Protein AF-A0A661V440-F1 (afdb_monomer_lite)

Foldseek 3Di:
DDPAWDWDWDDDPDADFTWTWIDHQAKIKIKTKHFAAPPDDADDADWDAQVNFTKHKDWQDWDKDWDPFDQPPPPDPPPDDPDDDDDDDPPSPGDIDIHTDRIKMWMWTDDHRMIMIMIINDDPVVVSVVSNPDD

Structure (mmCIF, N/CA/C/O backbone):
data_AF-A0A661V440-F1
#
_entry.id   AF-A0A661V440-F1
#
loop_
_atom_site.group_PDB
_atom_site.id
_atom_site.type_symbol
_atom_site.label_atom_id
_atom_site.label_alt_id
_atom_site.label_comp_id
_atom_site.label_asym_id
_atom_site.label_entity_id
_atom_site.label_seq_id
_atom_site.pdbx_PDB_ins_code
_atom_site.Cartn_x
_atom_site.Cartn_y
_atom_site.Cartn_z
_atom_site.occupancy
_atom_site.B_iso_or_equiv
_atom_site.auth_seq_id
_atom_site.auth_comp_id
_atom_site.auth_asym_id
_atom_site.auth_atom_id
_atom_site.pdbx_PDB_model_num
ATOM 1 N N . MET A 1 1 ? 13.895 -7.078 2.787 1.00 46.44 1 MET A N 1
ATOM 2 C CA . MET A 1 1 ? 13.751 -6.507 1.429 1.00 46.44 1 MET A CA 1
ATOM 3 C C . MET A 1 1 ? 14.206 -7.552 0.419 1.00 46.44 1 MET A C 1
ATOM 5 O O . MET A 1 1 ? 15.294 -8.085 0.623 1.00 46.44 1 MET A O 1
ATOM 9 N N . PRO A 1 2 ? 13.406 -7.885 -0.610 1.00 40.88 2 PRO A N 1
ATOM 10 C CA . PRO A 1 2 ? 13.814 -8.815 -1.665 1.00 40.88 2 PRO A CA 1
ATOM 11 C C . PRO A 1 2 ? 14.962 -8.241 -2.508 1.00 40.88 2 PRO A C 1
ATOM 13 O O . PRO A 1 2 ? 15.092 -7.022 -2.654 1.00 40.88 2 PRO A O 1
ATOM 16 N N . ALA A 1 3 ? 15.792 -9.112 -3.082 1.00 37.41 3 ALA A N 1
ATOM 17 C CA . ALA A 1 3 ? 16.858 -8.706 -3.994 1.00 37.41 3 ALA A CA 1
ATOM 18 C C . ALA A 1 3 ? 16.271 -8.036 -5.254 1.00 37.41 3 ALA A C 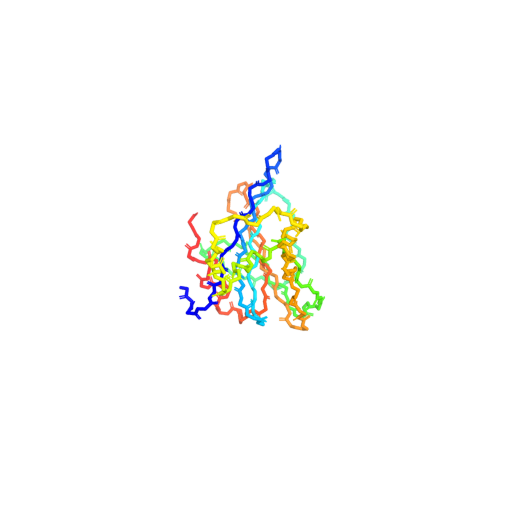1
ATOM 20 O O . ALA A 1 3 ? 15.358 -8.578 -5.868 1.00 37.41 3 ALA A O 1
ATOM 21 N N . GLY A 1 4 ? 16.793 -6.865 -5.641 1.00 51.03 4 GLY A N 1
ATOM 22 C CA . GLY A 1 4 ? 16.379 -6.147 -6.859 1.00 51.03 4 GLY A CA 1
ATOM 23 C C . GLY A 1 4 ? 15.430 -4.957 -6.655 1.00 51.03 4 GLY A C 1
ATOM 24 O O . GLY A 1 4 ? 15.098 -4.279 -7.629 1.00 51.03 4 GLY A O 1
ATOM 25 N N . PHE A 1 5 ? 15.022 -4.652 -5.422 1.00 49.34 5 PHE A N 1
ATOM 26 C CA . PHE A 1 5 ? 14.253 -3.438 -5.128 1.00 49.34 5 PHE A CA 1
ATOM 27 C C . PHE A 1 5 ? 15.148 -2.195 -5.116 1.00 49.34 5 PHE A C 1
ATOM 29 O O . PHE A 1 5 ? 16.170 -2.144 -4.429 1.00 49.34 5 PHE A O 1
ATOM 36 N N . ARG A 1 6 ? 14.748 -1.174 -5.876 1.00 61.34 6 ARG A N 1
ATOM 37 C CA . ARG A 1 6 ? 15.326 0.172 -5.847 1.00 61.34 6 ARG A CA 1
ATOM 38 C C . ARG A 1 6 ? 14.544 1.037 -4.866 1.00 61.34 6 ARG A C 1
ATOM 40 O O . ARG A 1 6 ? 13.329 0.906 -4.739 1.00 61.34 6 ARG A O 1
ATOM 47 N N . TYR A 1 7 ? 15.265 1.915 -4.178 1.00 58.78 7 TYR A N 1
ATOM 48 C CA . TYR A 1 7 ? 14.736 2.827 -3.169 1.00 58.78 7 TYR A CA 1
ATOM 49 C C . TYR A 1 7 ? 14.728 4.257 -3.708 1.00 58.78 7 TYR A C 1
ATOM 51 O O . TYR A 1 7 ? 15.694 4.709 -4.328 1.00 58.78 7 TYR A O 1
ATOM 59 N N . SER A 1 8 ? 13.646 4.984 -3.459 1.00 57.78 8 SER A N 1
ATOM 60 C CA . SER A 1 8 ? 13.582 6.432 -3.635 1.00 57.78 8 SER A CA 1
ATOM 61 C C . SER A 1 8 ? 12.761 7.019 -2.487 1.00 57.78 8 SER A C 1
ATOM 63 O O . SER A 1 8 ? 11.613 6.632 -2.270 1.00 57.78 8 SER A O 1
ATOM 65 N N . ALA A 1 9 ? 13.359 7.932 -1.722 1.00 55.00 9 ALA A N 1
ATOM 66 C CA . ALA A 1 9 ? 12.639 8.744 -0.747 1.00 55.00 9 ALA A CA 1
ATOM 67 C C . ALA A 1 9 ? 12.538 10.168 -1.278 1.00 55.00 9 ALA A C 1
ATOM 69 O O . ALA A 1 9 ? 13.555 10.802 -1.564 1.00 55.00 9 ALA A O 1
ATOM 70 N N . MET A 1 10 ? 11.311 10.672 -1.393 1.00 54.38 10 MET A N 1
ATOM 71 C CA . MET A 1 10 ? 11.073 12.095 -1.594 1.00 54.38 10 MET A CA 1
ATOM 72 C C . MET A 1 10 ? 10.633 12.699 -0.270 1.00 54.38 10 MET A C 1
ATOM 74 O O . MET A 1 10 ? 9.568 12.380 0.257 1.00 54.38 10 MET A O 1
ATOM 78 N N . VAL A 1 11 ? 11.453 13.613 0.237 1.00 48.56 11 VAL A N 1
ATOM 79 C CA . VAL A 1 11 ? 11.055 14.545 1.288 1.00 48.56 11 VAL A CA 1
ATOM 80 C C . VAL A 1 11 ? 10.644 15.827 0.574 1.00 48.56 11 VAL A C 1
ATOM 82 O O . VAL A 1 11 ? 11.491 16.546 0.049 1.00 48.56 11 VAL A O 1
ATOM 85 N N . SER A 1 12 ? 9.338 16.080 0.482 1.00 46.50 12 SER A N 1
ATOM 86 C CA . SER A 1 12 ? 8.836 17.349 -0.044 1.00 46.50 12 SER A CA 1
ATOM 87 C C . SER A 1 12 ? 9.093 18.429 1.004 1.00 46.50 12 SER A C 1
ATOM 89 O O . SER A 1 12 ? 8.504 18.419 2.085 1.00 46.50 12 SER A O 1
ATOM 91 N N . SER A 1 13 ? 10.020 19.337 0.717 1.00 45.62 13 SER A N 1
ATOM 92 C CA . SER A 1 13 ? 10.346 20.471 1.576 1.00 45.62 13 SER A CA 1
ATOM 93 C C . SER A 1 13 ? 9.188 21.474 1.576 1.00 45.62 13 SER A C 1
ATOM 95 O O . SER A 1 13 ? 9.143 22.362 0.728 1.00 45.62 13 SER A O 1
ATOM 97 N N . GLY A 1 14 ? 8.235 21.334 2.501 1.00 44.00 14 GLY A N 1
ATOM 98 C CA . GLY A 1 14 ? 7.274 22.408 2.786 1.00 44.00 14 GLY A CA 1
ATOM 99 C C . GLY A 1 14 ? 5.978 21.993 3.476 1.00 44.00 14 GLY A C 1
ATOM 100 O O . GLY A 1 14 ? 5.487 22.736 4.318 1.00 44.00 14 GLY A O 1
ATOM 101 N N . GLN A 1 15 ? 5.440 20.810 3.181 1.00 48.09 15 GLN A N 1
ATOM 102 C CA . GLN A 1 15 ? 4.281 20.239 3.876 1.00 48.09 15 GLN A CA 1
ATOM 103 C C . GLN A 1 15 ? 4.437 18.717 3.879 1.00 48.09 15 GLN A C 1
ATOM 105 O O . GLN A 1 15 ? 4.477 18.110 2.813 1.00 48.09 15 GLN A O 1
ATOM 110 N N . GLU A 1 16 ? 4.567 18.112 5.063 1.00 57.00 16 GLU A N 1
ATOM 111 C CA . GLU A 1 16 ? 4.671 16.658 5.232 1.00 57.00 16 GLU A CA 1
ATOM 112 C C . GLU A 1 16 ? 3.379 15.991 4.730 1.00 57.00 16 GLU A C 1
ATOM 114 O O . GLU A 1 16 ? 2.334 16.038 5.386 1.00 57.00 16 GLU A O 1
ATOM 119 N N . PRO A 1 17 ? 3.457 15.330 3.570 1.00 61.69 17 PRO A N 1
ATOM 120 C CA . PRO A 1 17 ? 3.558 13.886 3.676 1.00 61.69 17 PRO A CA 1
ATOM 121 C C . PRO A 1 17 ? 4.948 13.357 3.326 1.00 61.69 17 PRO A C 1
ATOM 123 O O . PRO A 1 17 ? 5.544 13.708 2.309 1.00 61.69 17 PRO A O 1
ATOM 126 N N . PHE A 1 18 ? 5.441 12.457 4.172 1.00 72.94 18 PHE A N 1
ATOM 127 C CA . PHE A 1 18 ? 6.631 11.662 3.904 1.00 72.94 18 PHE A CA 1
ATOM 128 C C . PHE A 1 18 ? 6.254 10.510 2.967 1.00 72.94 18 PHE A C 1
ATOM 130 O O . PHE A 1 18 ? 5.383 9.703 3.301 1.00 72.94 18 PHE A O 1
ATOM 137 N N . LYS A 1 19 ? 6.889 10.431 1.789 1.00 78.38 19 LYS A N 1
ATOM 138 C CA . LYS A 1 19 ? 6.647 9.367 0.804 1.00 78.38 19 LYS A CA 1
ATOM 139 C C . LYS A 1 19 ? 7.890 8.496 0.643 1.00 78.38 19 LYS A C 1
ATOM 141 O O . LYS A 1 19 ? 8.953 8.964 0.232 1.00 78.38 19 LYS A O 1
ATOM 146 N N . LEU A 1 20 ? 7.719 7.210 0.915 1.00 80.38 20 LEU A 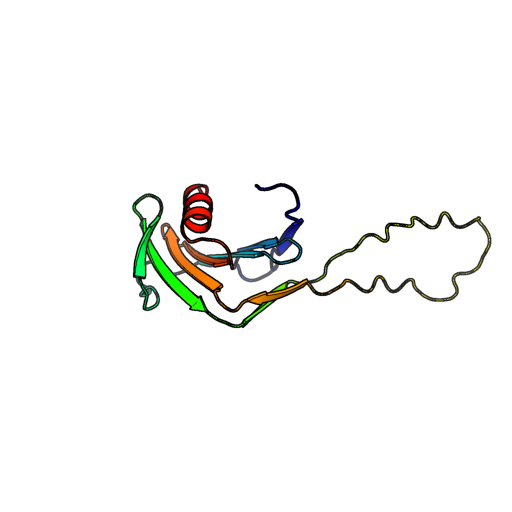N 1
ATOM 147 C CA . LEU A 1 20 ? 8.718 6.168 0.753 1.00 80.38 20 LEU A CA 1
ATOM 148 C C . LEU A 1 20 ? 8.295 5.260 -0.398 1.00 80.38 20 LEU A C 1
ATOM 150 O O . LEU A 1 20 ? 7.200 4.698 -0.368 1.00 80.38 20 LEU A O 1
ATOM 154 N N . VAL A 1 21 ? 9.141 5.117 -1.414 1.00 80.19 21 VAL A N 1
ATOM 155 C CA . VAL A 1 21 ? 8.837 4.273 -2.569 1.00 80.19 21 VAL A CA 1
ATOM 156 C C . VAL A 1 21 ? 9.918 3.219 -2.753 1.00 80.19 21 VAL A C 1
ATOM 158 O O . VAL A 1 21 ? 11.110 3.519 -2.846 1.00 80.19 21 VAL A O 1
ATOM 161 N N . PHE A 1 22 ? 9.468 1.975 -2.853 1.00 81.12 22 PHE A N 1
ATOM 162 C CA . PHE A 1 22 ? 10.261 0.831 -3.267 1.00 81.12 22 PHE A CA 1
ATOM 163 C C . PHE A 1 22 ? 9.682 0.284 -4.562 1.00 81.12 22 PHE A C 1
ATOM 165 O O . PHE A 1 22 ? 8.477 0.067 -4.654 1.00 81.12 22 PHE A O 1
ATOM 172 N N . TYR A 1 23 ? 10.516 0.049 -5.566 1.00 80.94 23 TYR A N 1
ATOM 173 C CA . TYR A 1 23 ? 10.055 -0.547 -6.818 1.00 80.94 23 TYR A CA 1
ATOM 174 C C . TYR A 1 23 ? 11.133 -1.406 -7.477 1.00 80.94 23 TYR A C 1
ATOM 176 O O . TYR A 1 23 ? 12.331 -1.189 -7.294 1.00 80.94 23 TYR A O 1
ATOM 184 N N . SER A 1 24 ? 10.686 -2.362 -8.279 1.00 75.12 24 SER A N 1
ATOM 185 C CA . SER A 1 24 ? 11.488 -3.172 -9.198 1.00 75.12 24 SER A CA 1
ATOM 186 C C . SER A 1 24 ? 10.979 -2.945 -10.627 1.00 75.12 24 SER A C 1
ATOM 188 O O . SER A 1 24 ? 10.431 -1.878 -10.915 1.00 75.12 24 SER A O 1
ATOM 190 N N . ASP A 1 25 ? 11.211 -3.879 -11.549 1.00 75.38 25 ASP A N 1
ATOM 191 C CA . ASP A 1 25 ? 10.740 -3.741 -12.931 1.00 75.38 25 ASP A CA 1
ATOM 192 C C . ASP A 1 25 ? 9.202 -3.751 -13.014 1.00 75.38 25 ASP A C 1
ATOM 194 O O . ASP A 1 25 ? 8.636 -2.824 -13.591 1.00 75.38 25 ASP A O 1
ATOM 198 N N . ASP A 1 26 ? 8.541 -4.697 -12.332 1.00 81.44 26 ASP A N 1
ATOM 199 C CA . ASP A 1 26 ? 7.078 -4.878 -12.390 1.00 81.44 26 ASP A CA 1
ATOM 200 C C . ASP A 1 26 ? 6.365 -4.718 -11.041 1.00 81.44 26 ASP A C 1
ATOM 202 O O . ASP A 1 26 ? 5.141 -4.759 -10.975 1.00 81.44 26 ASP A O 1
ATOM 206 N N . GLN A 1 27 ? 7.103 -4.566 -9.940 1.00 85.44 27 GLN A N 1
ATOM 207 C CA . GLN A 1 27 ? 6.536 -4.481 -8.590 1.00 85.44 27 GLN A CA 1
ATOM 208 C C . GLN A 1 27 ? 6.816 -3.133 -7.949 1.00 85.44 27 GLN A C 1
ATOM 210 O O . GLN A 1 27 ? 7.888 -2.560 -8.136 1.00 85.44 27 GLN A O 1
ATOM 215 N N . PHE A 1 28 ? 5.873 -2.646 -7.149 1.00 87.81 28 PHE A N 1
ATOM 216 C CA . PHE A 1 28 ? 6.052 -1.421 -6.385 1.00 87.81 28 PHE A CA 1
ATOM 217 C C . PHE A 1 28 ? 5.346 -1.470 -5.032 1.00 87.81 28 PHE A C 1
ATOM 219 O O . PHE A 1 28 ? 4.338 -2.152 -4.840 1.00 87.81 28 PHE A O 1
ATOM 226 N N . VAL A 1 29 ? 5.885 -0.683 -4.109 1.00 88.62 29 VAL A N 1
ATOM 227 C CA . VAL A 1 29 ? 5.321 -0.354 -2.806 1.00 88.62 29 VAL A CA 1
ATOM 228 C C . VAL A 1 29 ? 5.546 1.132 -2.585 1.00 88.62 29 VAL A C 1
ATOM 230 O O . VAL A 1 29 ? 6.682 1.595 -2.494 1.00 88.62 29 VAL A O 1
ATOM 233 N N . ALA A 1 30 ? 4.464 1.887 -2.490 1.00 86.75 30 ALA A N 1
ATOM 234 C CA . ALA A 1 30 ? 4.484 3.301 -2.167 1.00 86.75 30 ALA A CA 1
ATOM 235 C C . ALA A 1 30 ? 3.800 3.513 -0.823 1.00 86.75 30 ALA A C 1
ATOM 237 O O . ALA A 1 30 ? 2.605 3.265 -0.684 1.00 86.75 30 ALA A O 1
ATOM 238 N N . ILE A 1 31 ? 4.560 3.978 0.160 1.00 87.19 31 ILE A N 1
ATOM 239 C CA . ILE A 1 31 ? 4.097 4.260 1.513 1.00 87.19 31 ILE A CA 1
ATOM 240 C C . ILE A 1 31 ? 4.087 5.771 1.687 1.00 87.19 31 ILE A C 1
ATOM 242 O O . ILE A 1 31 ? 5.108 6.432 1.529 1.00 87.19 31 ILE A O 1
ATOM 246 N N . THR A 1 32 ? 2.929 6.319 2.012 1.00 84.88 32 THR A N 1
ATOM 247 C CA . THR A 1 32 ? 2.727 7.742 2.262 1.00 84.88 32 THR A CA 1
ATOM 248 C C . THR A 1 32 ? 2.292 7.912 3.706 1.00 84.88 32 THR A C 1
ATOM 250 O O . THR A 1 32 ? 1.299 7.325 4.124 1.00 84.88 32 THR A O 1
ATOM 253 N N . GLN A 1 33 ? 3.028 8.705 4.472 1.00 83.56 33 GLN A N 1
ATOM 254 C CA . GLN A 1 33 ? 2.682 9.067 5.840 1.00 83.56 33 GLN A CA 1
ATOM 255 C C . GLN A 1 33 ? 2.283 10.534 5.865 1.00 83.56 33 GLN A C 1
ATOM 257 O O . GLN A 1 33 ? 2.992 11.380 5.327 1.00 83.56 33 GLN A O 1
ATOM 262 N N . SER A 1 34 ? 1.148 10.840 6.475 1.00 80.31 34 SER A N 1
ATOM 263 C CA . SER A 1 34 ? 0.623 12.202 6.581 1.00 80.31 34 SER A CA 1
ATOM 264 C C . SER A 1 34 ? 0.054 12.425 7.973 1.00 80.31 34 SER A C 1
ATOM 266 O O . SER A 1 34 ? -0.521 11.500 8.551 1.00 80.31 34 SER A O 1
ATOM 268 N N . LYS A 1 35 ? 0.166 13.648 8.500 1.00 79.19 35 LYS A N 1
ATOM 269 C CA . LYS A 1 35 ? -0.587 14.018 9.703 1.00 79.19 35 LYS A CA 1
ATOM 270 C C . LYS A 1 35 ? -2.076 13.967 9.383 1.00 79.19 35 LYS A C 1
ATOM 272 O O . LYS A 1 35 ? -2.532 14.594 8.425 1.00 79.19 35 LYS A O 1
ATOM 277 N N . ALA A 1 36 ? -2.829 13.224 10.176 1.00 67.81 36 ALA A N 1
ATOM 278 C CA . ALA A 1 36 ? -4.273 13.158 10.076 1.00 67.81 36 ALA A CA 1
ATOM 279 C C . ALA A 1 36 ? -4.870 13.162 11.487 1.00 67.81 36 ALA A C 1
ATOM 281 O O . ALA A 1 36 ? -4.382 12.426 12.341 1.00 67.81 36 ALA A O 1
ATOM 282 N N . PRO A 1 37 ? -5.928 13.949 11.739 1.00 61.72 37 PRO A N 1
ATOM 283 C CA . PRO A 1 37 ? -6.645 13.857 13.002 1.00 61.72 37 PRO A CA 1
ATOM 284 C C . PRO A 1 37 ? -7.196 12.434 13.164 1.00 61.72 37 PRO A C 1
ATOM 286 O O . PRO A 1 37 ? -7.761 11.883 12.212 1.00 61.72 37 PRO A O 1
ATOM 289 N N . ALA A 1 38 ? -7.040 11.861 14.361 1.00 56.53 38 ALA A N 1
ATOM 290 C CA . ALA A 1 38 ? -7.407 10.477 14.688 1.00 56.53 38 ALA A CA 1
ATOM 291 C C . ALA A 1 38 ? -8.875 10.110 14.365 1.00 56.53 38 ALA A C 1
ATOM 293 O O . ALA A 1 38 ? -9.197 8.936 14.211 1.00 56.53 38 ALA A O 1
ATOM 294 N N . ASP A 1 39 ? -9.747 11.111 14.211 1.00 57.47 39 ASP A N 1
ATOM 295 C CA . ASP A 1 39 ? -11.190 10.963 13.989 1.00 57.47 39 ASP A CA 1
ATOM 296 C C . ASP A 1 39 ? -11.601 10.858 12.505 1.00 57.47 39 ASP A C 1
ATOM 298 O O . ASP A 1 39 ? -12.783 10.772 12.176 1.00 57.47 39 ASP A O 1
ATOM 302 N N . ARG A 1 40 ? -10.652 10.886 11.554 1.00 61.47 40 ARG A N 1
ATOM 303 C CA . ARG A 1 40 ? -11.021 10.774 10.135 1.00 61.47 40 ARG A CA 1
ATOM 304 C C . ARG A 1 40 ? -11.424 9.327 9.810 1.00 61.47 40 ARG A C 1
ATOM 306 O O . ARG A 1 40 ? -10.602 8.428 9.993 1.00 61.47 40 ARG A O 1
ATOM 313 N N . PRO A 1 41 ? -12.626 9.086 9.252 1.00 63.75 41 PRO A N 1
ATOM 314 C CA . PRO A 1 41 ? -13.048 7.739 8.900 1.00 63.75 41 PRO A CA 1
ATOM 315 C C . PRO A 1 41 ? -12.093 7.141 7.864 1.00 63.75 41 PRO A C 1
ATOM 317 O O . PRO A 1 41 ? -11.752 7.782 6.861 1.00 63.75 41 PRO A O 1
ATOM 320 N N . LEU A 1 42 ? -11.660 5.906 8.122 1.00 68.56 42 LEU A N 1
ATOM 321 C CA . LEU A 1 42 ? -10.920 5.111 7.151 1.00 68.56 42 LEU A CA 1
ATOM 322 C C . LEU A 1 42 ? -11.799 4.906 5.902 1.00 68.56 42 LEU A C 1
ATOM 324 O O . LEU A 1 42 ? -13.029 4.875 6.011 1.00 68.56 42 LEU A O 1
ATOM 328 N N . PRO A 1 43 ? -11.201 4.807 4.701 1.00 71.62 43 PRO A N 1
ATOM 329 C CA . PRO A 1 43 ? -11.966 4.555 3.483 1.00 71.62 43 PRO A CA 1
ATOM 330 C C . PRO A 1 43 ? -12.797 3.271 3.615 1.00 71.62 43 PRO A C 1
ATOM 332 O O . PRO A 1 43 ? -12.464 2.395 4.404 1.00 71.62 43 PRO A O 1
ATOM 335 N N . ALA A 1 44 ? -13.858 3.123 2.822 1.00 74.12 44 ALA A N 1
ATOM 336 C CA . ALA A 1 44 ? -14.588 1.859 2.765 1.00 74.12 44 ALA A CA 1
ATOM 337 C C . ALA A 1 44 ? -13.688 0.749 2.187 1.00 74.12 44 ALA A C 1
ATOM 339 O O . ALA A 1 44 ? -13.037 0.942 1.157 1.00 74.12 44 ALA A O 1
ATOM 340 N N . GLY A 1 45 ? -13.652 -0.410 2.842 1.00 82.19 45 GLY A N 1
ATOM 341 C CA . GLY A 1 45 ? -12.859 -1.564 2.424 1.00 82.19 45 GLY A CA 1
ATOM 342 C C . GLY A 1 45 ? -12.893 -2.684 3.461 1.00 82.19 45 GLY A C 1
ATOM 343 O O . GLY A 1 45 ? -13.691 -2.655 4.394 1.00 82.19 45 GLY A O 1
ATOM 344 N N . LYS A 1 46 ? -12.029 -3.685 3.291 1.00 87.62 46 LYS A N 1
ATOM 345 C CA . LYS A 1 46 ? -11.917 -4.808 4.223 1.00 87.62 46 LYS A CA 1
ATOM 346 C C . LYS A 1 46 ? -11.132 -4.377 5.458 1.00 87.62 46 LYS A C 1
ATOM 348 O O . LYS A 1 46 ? -9.976 -3.982 5.332 1.00 87.62 46 LYS A O 1
ATOM 353 N N . GLU A 1 47 ? -11.725 -4.490 6.640 1.00 88.12 47 GLU A N 1
ATOM 354 C CA . GLU A 1 47 ? -11.011 -4.244 7.895 1.00 88.12 47 GLU A CA 1
ATOM 355 C C . GLU A 1 47 ? -9.910 -5.292 8.105 1.00 88.12 47 GLU A C 1
ATOM 357 O O . GLU A 1 47 ? -10.120 -6.496 7.930 1.00 88.12 47 GLU A O 1
ATOM 362 N N . VAL A 1 48 ? -8.720 -4.821 8.467 1.00 88.38 48 VAL A N 1
ATOM 363 C CA . VAL A 1 48 ? -7.552 -5.643 8.793 1.00 88.38 48 VAL A CA 1
ATOM 364 C C . VAL A 1 48 ? -6.864 -5.090 10.036 1.00 88.38 48 VAL A C 1
ATOM 366 O O . VAL A 1 48 ? -6.974 -3.906 10.349 1.00 88.38 48 VAL A O 1
ATOM 369 N N . LEU A 1 49 ? -6.150 -5.948 10.756 1.00 87.62 49 LEU A N 1
ATOM 370 C CA . LEU A 1 49 ? -5.349 -5.549 11.909 1.00 87.62 49 LEU A CA 1
ATOM 371 C C . LEU A 1 49 ? -3.889 -5.420 11.479 1.00 87.62 49 LEU A C 1
ATOM 373 O O . LEU A 1 49 ? -3.328 -6.359 10.924 1.00 87.62 49 LEU A O 1
ATOM 377 N N . VAL A 1 50 ? -3.281 -4.270 11.757 1.00 86.00 50 VAL A N 1
ATOM 378 C CA . VAL A 1 50 ? -1.848 -4.014 11.562 1.00 86.00 50 VAL A CA 1
ATOM 379 C C . VAL A 1 50 ? -1.259 -3.741 12.937 1.00 86.00 50 VAL A C 1
ATOM 381 O O . VAL A 1 50 ? -1.547 -2.699 13.519 1.00 86.00 50 VAL A O 1
ATOM 384 N N . LYS A 1 51 ? -0.492 -4.676 13.513 1.00 82.88 51 LYS A N 1
ATOM 385 C CA . LYS A 1 51 ? 0.030 -4.544 14.896 1.00 82.88 51 LYS A CA 1
ATOM 386 C C . LYS A 1 51 ? -1.042 -4.173 15.943 1.00 82.88 51 LYS A C 1
ATOM 388 O O . LYS A 1 51 ? -0.794 -3.401 16.864 1.00 82.88 51 LYS A O 1
ATOM 393 N N . GLY A 1 52 ? -2.263 -4.683 15.788 1.00 80.38 52 GLY A N 1
ATOM 394 C CA . GLY A 1 52 ? -3.386 -4.354 16.677 1.00 80.38 52 GLY A CA 1
ATOM 395 C C . GLY A 1 52 ? -4.068 -3.005 16.399 1.00 80.38 52 GLY A C 1
ATOM 396 O O . GLY A 1 52 ? -5.090 -2.717 17.015 1.00 80.38 52 GLY A O 1
ATOM 397 N N . GLN A 1 53 ? -3.567 -2.205 15.453 1.00 84.31 53 GLN A N 1
ATOM 398 C CA . GLN A 1 53 ? -4.259 -1.026 14.934 1.00 84.31 53 GLN A CA 1
ATOM 399 C C . GLN A 1 53 ? -5.264 -1.436 13.861 1.00 84.31 53 GLN A C 1
ATOM 401 O O . GLN A 1 53 ? -4.991 -2.310 13.033 1.00 84.31 53 GLN A O 1
ATOM 406 N N . LYS A 1 54 ? -6.428 -0.786 13.854 1.00 86.50 54 LYS A N 1
ATOM 407 C CA . LYS A 1 54 ? -7.416 -0.980 12.792 1.00 86.50 54 LYS A CA 1
ATOM 408 C C . LYS A 1 54 ? -6.922 -0.314 11.510 1.00 86.50 54 LYS A C 1
ATOM 410 O O . LYS A 1 54 ? -6.639 0.882 11.485 1.00 86.50 54 LYS A O 1
ATOM 415 N N . GLY A 1 55 ? -6.840 -1.101 10.449 1.00 87.75 55 GLY A N 1
ATOM 416 C CA . GLY A 1 55 ? -6.576 -0.649 9.096 1.00 87.75 55 GLY A CA 1
ATOM 417 C C . GLY A 1 55 ? -7.689 -1.079 8.152 1.00 87.75 55 GLY A C 1
ATOM 418 O O . GLY A 1 55 ? -8.483 -1.971 8.446 1.00 87.75 55 GLY A O 1
ATOM 419 N N . VAL A 1 56 ? -7.727 -0.451 6.986 1.00 91.62 56 VAL A N 1
ATOM 420 C CA . VAL A 1 56 ? -8.596 -0.835 5.883 1.00 91.62 56 VAL A CA 1
ATOM 421 C C . VAL A 1 56 ? -7.753 -1.215 4.681 1.00 91.62 56 VAL A C 1
ATOM 423 O O . VAL A 1 56 ? -6.892 -0.457 4.237 1.00 91.62 56 VAL A O 1
ATOM 426 N N . LEU A 1 57 ? -8.051 -2.384 4.130 1.00 91.00 57 LEU A N 1
ATOM 427 C CA . LEU A 1 57 ? -7.493 -2.911 2.903 1.00 91.00 57 LEU A CA 1
ATOM 428 C C . LEU A 1 57 ? -8.519 -2.808 1.769 1.00 91.00 57 LEU A C 1
ATOM 430 O O . LEU A 1 57 ? -9.611 -3.375 1.824 1.00 91.00 57 LEU A O 1
ATOM 434 N N . VAL A 1 58 ? -8.132 -2.130 0.699 1.00 91.25 58 VAL A N 1
ATOM 435 C CA . VAL A 1 58 ? -8.845 -2.094 -0.579 1.00 91.25 58 VAL A CA 1
ATOM 436 C C . VAL A 1 58 ? -8.038 -2.908 -1.587 1.00 91.25 58 VAL A C 1
ATOM 438 O O . VAL A 1 58 ? -6.820 -2.771 -1.647 1.00 91.25 58 VAL A O 1
ATOM 441 N N . THR A 1 59 ? -8.696 -3.761 -2.369 1.00 90.31 59 THR A N 1
ATOM 442 C CA . THR A 1 59 ? -8.058 -4.651 -3.362 1.00 90.31 59 THR A CA 1
ATOM 443 C C . THR A 1 59 ? -8.714 -4.484 -4.733 1.00 90.31 59 THR A C 1
ATOM 445 O O . THR A 1 59 ? -9.785 -3.880 -4.810 1.00 90.31 59 THR A O 1
ATOM 448 N N . GLY A 1 60 ? -8.088 -4.985 -5.803 1.00 88.31 60 GLY A N 1
ATOM 449 C CA . GLY A 1 60 ? -8.615 -4.867 -7.167 1.00 88.31 60 GLY A CA 1
ATOM 450 C C . GLY A 1 60 ? -8.509 -3.460 -7.768 1.00 88.31 60 GLY A C 1
ATOM 451 O O . GLY A 1 60 ? -9.273 -3.111 -8.669 1.00 88.31 60 GLY A O 1
ATOM 452 N N . LEU A 1 61 ? -7.597 -2.626 -7.260 1.00 88.56 61 LEU A N 1
ATOM 453 C CA . LEU A 1 61 ? -7.340 -1.303 -7.825 1.00 88.56 61 LEU A CA 1
ATOM 454 C C . LEU A 1 61 ? -6.619 -1.448 -9.165 1.00 88.56 61 LEU A C 1
ATOM 456 O O . LEU A 1 61 ? -5.693 -2.243 -9.292 1.00 88.56 61 LEU A O 1
ATOM 460 N N . LYS A 1 62 ? -6.998 -0.630 -10.145 1.00 90.88 62 LYS A N 1
ATOM 461 C CA . LYS A 1 62 ? -6.317 -0.558 -11.441 1.00 90.88 62 LYS A CA 1
ATOM 462 C C . LYS A 1 62 ? -5.750 0.831 -11.652 1.00 90.88 62 LYS A C 1
ATOM 464 O O . LYS A 1 62 ? -6.397 1.817 -11.303 1.00 90.88 62 LYS A O 1
ATOM 469 N N . GLY A 1 63 ? -4.569 0.912 -12.240 1.00 87.75 63 GLY A N 1
ATOM 470 C CA . GLY A 1 63 ? -3.941 2.185 -12.540 1.00 87.75 63 GLY A CA 1
ATOM 471 C C . GLY A 1 63 ? -2.497 2.030 -12.974 1.00 87.75 63 GLY A C 1
ATOM 472 O O . GLY A 1 63 ? -2.022 0.939 -13.274 1.00 87.75 63 GLY A O 1
ATOM 473 N N . THR A 1 64 ? -1.798 3.155 -12.979 1.00 85.00 64 THR A N 1
ATOM 474 C CA . THR A 1 64 ? -0.373 3.207 -13.279 1.00 85.00 64 THR A CA 1
ATOM 475 C C . THR A 1 64 ? 0.325 3.870 -12.113 1.00 85.00 64 THR A C 1
ATOM 477 O O . THR A 1 64 ? -0.036 4.975 -11.706 1.00 85.00 64 THR A O 1
ATOM 480 N N . PHE A 1 65 ? 1.299 3.177 -11.538 1.00 80.88 65 PHE A N 1
ATOM 481 C CA . PHE A 1 65 ? 2.163 3.752 -10.530 1.00 80.88 65 PHE A CA 1
ATOM 482 C C . PHE A 1 65 ? 3.236 4.579 -11.226 1.00 80.88 65 PHE A C 1
ATOM 484 O O . PHE A 1 65 ? 4.017 4.043 -12.011 1.00 80.88 65 PHE A O 1
ATOM 491 N N . GLU A 1 66 ? 3.266 5.876 -10.935 1.00 78.75 66 GLU A N 1
ATOM 492 C CA . GLU A 1 66 ? 4.295 6.784 -11.426 1.00 78.75 66 GLU A CA 1
ATOM 493 C C . GLU A 1 66 ? 5.124 7.330 -10.258 1.00 78.75 66 GLU A C 1
ATOM 495 O O . GLU A 1 66 ? 4.575 7.875 -9.295 1.00 78.75 66 GLU A O 1
ATOM 500 N N . ASP A 1 67 ? 6.450 7.207 -10.349 1.00 66.44 67 AS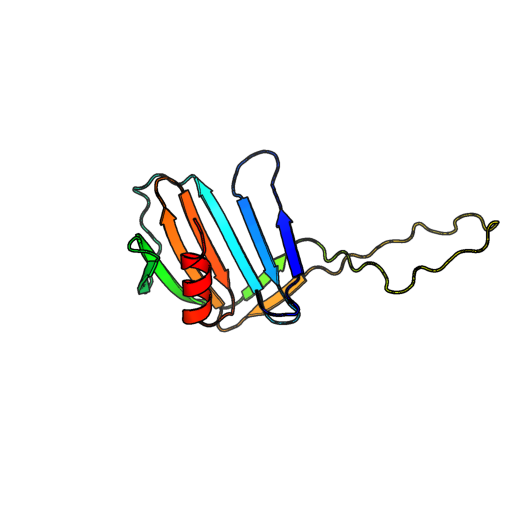P A N 1
ATOM 501 C CA . ASP A 1 67 ? 7.381 7.824 -9.399 1.00 66.44 67 ASP A CA 1
ATOM 502 C C . ASP A 1 67 ? 8.476 8.619 -10.116 1.00 66.44 67 ASP A C 1
ATOM 504 O O . ASP A 1 67 ? 8.887 8.309 -11.244 1.00 66.44 67 ASP A O 1
ATOM 508 N N . GLY A 1 68 ? 8.901 9.705 -9.469 1.00 52.53 68 GLY A N 1
ATOM 509 C CA . GLY A 1 68 ? 9.806 10.692 -10.041 1.00 52.53 68 GLY A CA 1
ATOM 510 C C . GLY A 1 68 ? 11.198 10.120 -10.308 1.00 52.53 68 GLY A C 1
ATOM 511 O O . GLY A 1 68 ? 11.899 9.742 -9.384 1.00 52.53 68 GLY A O 1
ATOM 512 N N . PHE A 1 69 ? 11.589 10.136 -11.585 1.00 45.38 69 PHE A N 1
ATOM 513 C CA . PHE A 1 69 ? 12.943 9.957 -12.129 1.00 45.38 69 PHE A CA 1
ATOM 514 C C . PHE A 1 69 ? 13.758 8.743 -11.631 1.00 45.38 69 PHE A C 1
ATOM 516 O O . PHE A 1 69 ? 14.433 8.784 -10.605 1.00 45.38 69 PHE A O 1
ATOM 523 N N . ARG A 1 70 ? 13.879 7.707 -12.477 1.00 47.59 70 ARG A N 1
ATOM 524 C CA . ARG A 1 70 ? 15.019 6.779 -12.427 1.00 47.59 70 ARG A CA 1
ATOM 525 C C . ARG A 1 70 ? 16.276 7.555 -12.818 1.00 47.59 70 ARG A C 1
ATOM 527 O O . ARG A 1 70 ? 16.479 7.846 -13.998 1.00 47.59 70 ARG A O 1
ATOM 534 N N . PHE A 1 71 ? 17.180 7.813 -11.879 1.00 38.16 71 PHE A N 1
ATOM 535 C CA . PHE A 1 71 ? 18.575 8.047 -12.248 1.00 38.16 71 PHE A CA 1
ATOM 536 C C . PHE A 1 71 ? 19.176 6.707 -12.670 1.00 38.16 71 PHE A C 1
ATOM 538 O O . PHE A 1 71 ? 19.769 5.980 -11.875 1.00 38.16 71 PHE A O 1
ATOM 545 N N . ARG A 1 72 ? 19.001 6.341 -13.942 1.00 40.53 72 ARG A N 1
ATOM 546 C CA . ARG A 1 72 ? 19.855 5.328 -14.554 1.00 40.53 72 ARG A CA 1
ATOM 547 C C . ARG A 1 72 ? 21.218 5.999 -14.705 1.00 40.53 72 ARG A C 1
ATOM 549 O O . ARG A 1 72 ? 21.410 6.785 -15.629 1.00 40.53 72 ARG A O 1
ATOM 556 N N . MET A 1 73 ? 22.143 5.756 -13.773 1.00 40.84 73 MET A N 1
ATOM 557 C CA . MET A 1 73 ? 23.549 6.019 -14.075 1.00 40.84 73 MET A CA 1
ATOM 558 C C . MET A 1 73 ? 23.848 5.228 -15.354 1.00 40.84 73 MET A C 1
ATOM 560 O O . MET A 1 73 ? 23.589 4.017 -15.370 1.00 40.84 73 MET A O 1
ATOM 564 N N . PRO A 1 74 ? 24.269 5.877 -16.454 1.00 39.28 74 PRO A N 1
ATOM 565 C CA . PRO A 1 74 ? 24.633 5.142 -17.650 1.00 39.28 74 PRO A CA 1
ATOM 566 C C . PRO A 1 74 ? 25.693 4.107 -17.258 1.00 39.28 74 PRO A C 1
ATOM 568 O O . PRO A 1 74 ? 26.662 4.432 -16.575 1.00 39.28 74 PRO A O 1
ATOM 571 N N . LYS A 1 75 ? 25.486 2.846 -17.659 1.00 40.84 75 LYS A N 1
ATOM 572 C CA . LYS A 1 75 ? 26.442 1.746 -17.436 1.00 40.84 75 LYS A CA 1
ATOM 573 C C . LYS A 1 75 ? 27.800 2.008 -18.104 1.00 40.84 75 LYS A C 1
ATOM 575 O O . LYS A 1 75 ? 28.763 1.313 -17.810 1.00 40.84 75 LYS A O 1
ATOM 580 N N . GLU A 1 76 ? 27.878 3.017 -18.962 1.00 38.59 76 GLU A N 1
ATOM 581 C CA . GLU A 1 76 ? 29.105 3.489 -19.580 1.00 38.59 76 GLU A CA 1
ATOM 582 C C . GLU A 1 76 ? 29.525 4.814 -18.946 1.00 38.59 76 GLU A C 1
ATOM 584 O O . GLU A 1 76 ? 29.081 5.899 -19.328 1.00 38.59 76 GLU A O 1
ATOM 589 N N . VAL A 1 77 ? 30.442 4.723 -17.983 1.00 40.88 77 VAL A N 1
ATOM 590 C CA . VAL A 1 77 ? 31.380 5.816 -17.729 1.00 40.88 77 VAL A CA 1
ATOM 591 C C . VAL A 1 77 ? 32.247 5.907 -18.981 1.00 40.88 77 VAL A C 1
ATOM 593 O O . VAL A 1 77 ? 33.264 5.228 -19.098 1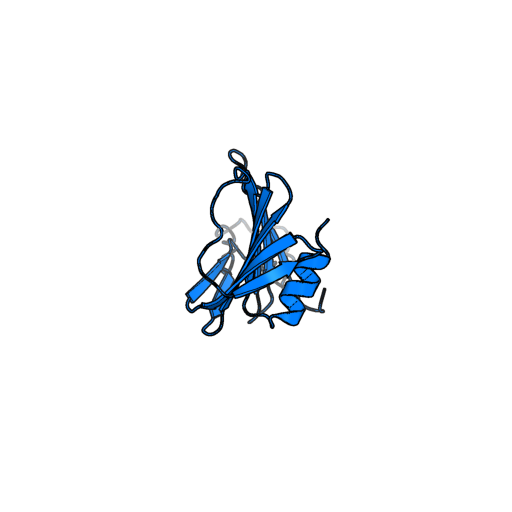.00 40.88 77 VAL A O 1
ATOM 596 N N . LEU A 1 78 ? 31.809 6.695 -19.964 1.00 43.41 78 LEU A N 1
ATOM 597 C CA . LEU A 1 78 ? 32.630 7.019 -21.122 1.00 43.41 78 LEU A CA 1
ATOM 598 C C . LEU A 1 78 ? 33.790 7.883 -20.609 1.00 43.41 78 LEU A C 1
ATOM 600 O O . LEU A 1 78 ? 33.647 9.095 -20.436 1.00 43.41 78 LEU A O 1
ATOM 604 N N . VAL A 1 79 ? 34.919 7.249 -20.289 1.00 43.88 79 VAL A N 1
ATOM 605 C CA . VAL A 1 79 ? 36.162 7.940 -19.939 1.00 43.88 79 VAL A CA 1
ATOM 606 C C . VAL A 1 79 ? 36.564 8.760 -21.163 1.00 43.88 79 VAL A C 1
ATOM 608 O O . VAL A 1 79 ? 37.065 8.221 -22.147 1.00 43.88 79 VAL A O 1
ATOM 611 N N . ARG A 1 80 ? 36.274 10.066 -21.149 1.00 49.44 80 ARG A N 1
ATOM 612 C CA . ARG A 1 80 ? 36.633 10.951 -22.260 1.00 49.44 80 ARG A CA 1
ATOM 613 C C . ARG A 1 80 ? 38.138 11.234 -22.213 1.00 49.44 80 ARG A C 1
ATOM 615 O O . ARG A 1 80 ? 38.629 11.657 -21.165 1.00 49.44 80 ARG A O 1
ATOM 622 N N . PRO A 1 81 ? 38.874 11.076 -23.324 1.00 48.78 81 PRO A N 1
ATOM 623 C CA . PRO A 1 81 ? 40.216 11.624 -23.430 1.00 48.78 81 PRO A CA 1
ATOM 624 C C . PRO A 1 81 ? 40.164 13.159 -23.356 1.00 48.78 81 PRO A C 1
ATOM 626 O O . PRO A 1 81 ? 39.261 13.815 -23.878 1.00 48.78 81 PRO A O 1
ATOM 629 N N . LYS A 1 82 ? 41.129 13.734 -22.640 1.00 43.19 82 LYS A N 1
ATOM 630 C CA . LYS A 1 82 ? 41.239 15.166 -22.336 1.00 43.19 82 LYS A CA 1
ATOM 631 C C . LYS A 1 82 ? 41.489 15.961 -23.631 1.00 43.19 82 LYS A C 1
ATOM 633 O O . LYS A 1 82 ? 42.524 15.757 -24.254 1.00 43.19 82 LYS A O 1
ATOM 638 N N . GLY A 1 83 ? 40.584 16.871 -24.018 1.00 54.59 83 GLY A N 1
ATOM 639 C CA . GLY A 1 83 ? 40.848 17.847 -25.094 1.00 54.59 83 GLY A CA 1
ATOM 640 C C . GLY A 1 83 ? 39.695 18.216 -26.037 1.00 54.59 83 GLY A C 1
ATOM 641 O O . GLY A 1 83 ? 39.857 19.141 -26.824 1.00 54.59 83 GLY A O 1
ATOM 642 N N . THR A 1 84 ? 38.536 17.554 -25.983 1.00 50.31 84 THR A N 1
ATOM 643 C CA . THR A 1 84 ? 37.409 17.886 -26.880 1.00 50.31 84 THR A CA 1
ATOM 644 C C . THR A 1 84 ? 36.453 18.901 -26.231 1.00 50.31 84 THR A C 1
ATOM 646 O O . THR A 1 84 ? 35.975 18.638 -25.123 1.00 50.31 84 THR A O 1
ATOM 649 N N . PRO A 1 85 ? 36.139 20.044 -26.875 1.00 55.75 85 PRO A N 1
ATOM 650 C CA . PRO A 1 85 ? 35.148 20.988 -26.359 1.00 55.75 85 PRO A CA 1
ATOM 651 C C . PRO A 1 85 ? 33.752 20.336 -26.281 1.00 55.75 85 PRO A C 1
ATOM 653 O O . PRO A 1 85 ? 33.407 19.515 -27.139 1.00 55.75 85 PRO A O 1
ATOM 656 N N . PRO A 1 86 ? 32.942 20.650 -25.251 1.00 54.22 86 PRO A N 1
ATOM 657 C CA . PRO A 1 86 ? 31.663 19.989 -25.027 1.00 54.22 86 PRO A CA 1
ATOM 658 C C . PRO A 1 86 ? 30.676 20.382 -26.127 1.00 54.22 86 PRO A C 1
ATOM 660 O O . PRO A 1 86 ? 30.115 21.473 -26.116 1.00 54.22 86 PRO A O 1
ATOM 663 N N . THR A 1 87 ? 30.457 19.481 -27.082 1.00 53.16 87 THR A N 1
ATOM 664 C CA . THR A 1 87 ? 29.327 19.589 -28.005 1.00 53.16 87 THR A CA 1
ATOM 665 C C . THR A 1 87 ? 28.173 18.832 -27.349 1.00 53.16 87 THR A C 1
ATOM 667 O O . THR A 1 87 ? 28.259 17.624 -27.151 1.00 53.16 87 THR A O 1
ATOM 670 N N . GLU A 1 88 ? 27.159 19.592 -26.940 1.00 48.09 88 GLU A N 1
ATOM 671 C CA . GLU A 1 88 ? 25.898 19.182 -26.304 1.00 48.09 88 GLU A CA 1
ATOM 672 C C . GLU A 1 88 ? 25.943 18.770 -24.813 1.00 48.09 88 GLU A C 1
ATOM 674 O O . GLU A 1 88 ? 26.752 17.935 -24.392 1.00 48.09 88 GLU A O 1
ATOM 679 N N . PRO A 1 89 ? 25.042 19.326 -23.971 1.00 45.91 89 PRO A N 1
ATOM 680 C CA . PRO A 1 89 ? 24.862 18.843 -22.610 1.00 45.91 89 PRO A CA 1
ATOM 681 C C . PRO A 1 89 ? 24.360 17.400 -22.662 1.00 45.91 89 PRO A C 1
ATOM 683 O O . PRO A 1 89 ? 23.364 17.101 -23.322 1.00 45.91 89 PRO A O 1
ATOM 686 N N . ILE A 1 90 ? 25.030 16.507 -21.932 1.00 49.47 90 ILE A N 1
ATOM 687 C CA . ILE A 1 90 ? 24.570 15.134 -21.722 1.00 49.47 90 ILE A CA 1
ATOM 688 C C . ILE A 1 90 ? 23.208 15.223 -21.025 1.00 49.47 90 ILE A C 1
ATOM 690 O O . ILE A 1 90 ? 23.124 15.432 -19.815 1.00 49.47 90 ILE A O 1
ATOM 694 N N . ARG A 1 91 ? 22.120 15.103 -21.790 1.00 43.34 91 ARG A N 1
ATOM 695 C CA . ARG A 1 91 ? 20.771 14.993 -21.236 1.00 43.34 91 ARG A CA 1
ATOM 696 C C . ARG A 1 91 ? 20.657 13.603 -20.632 1.00 43.34 91 ARG A C 1
ATOM 698 O O . ARG A 1 91 ? 20.322 12.649 -21.328 1.00 43.34 91 ARG A O 1
ATOM 705 N N . ILE A 1 92 ? 20.946 13.479 -19.339 1.00 46.72 92 ILE A N 1
ATOM 706 C CA . ILE A 1 92 ? 20.570 12.293 -18.568 1.00 46.72 92 ILE A CA 1
ATOM 707 C C . ILE A 1 92 ? 19.039 12.270 -18.561 1.00 46.72 92 ILE A C 1
ATOM 709 O O . ILE A 1 92 ? 18.389 12.920 -17.745 1.00 46.72 92 ILE A O 1
ATOM 713 N N . ARG A 1 93 ? 18.443 11.595 -19.547 1.00 46.88 93 ARG A N 1
ATOM 714 C CA . ARG A 1 93 ? 16.996 11.418 -19.632 1.00 46.88 93 ARG A CA 1
ATOM 715 C C . ARG A 1 93 ? 16.636 10.378 -18.580 1.00 46.88 93 ARG A C 1
ATOM 717 O O . ARG A 1 93 ? 16.714 9.184 -18.845 1.00 46.88 93 ARG A O 1
ATOM 724 N N . GLY A 1 94 ? 16.330 10.829 -17.365 1.00 49.78 94 GLY A N 1
ATOM 725 C CA . GLY A 1 94 ? 15.821 9.932 -16.337 1.00 49.78 94 GLY A CA 1
ATOM 726 C C . GLY A 1 94 ? 14.563 9.244 -16.865 1.00 49.78 94 GLY A C 1
ATOM 727 O O . GLY A 1 94 ? 13.613 9.918 -17.266 1.00 49.78 94 GLY A O 1
ATOM 728 N N . GLU A 1 95 ? 14.571 7.915 -16.938 1.00 54.75 95 GLU A N 1
ATOM 729 C CA . GLU A 1 95 ? 13.360 7.152 -17.248 1.00 54.75 95 GLU A CA 1
ATOM 730 C C . GLU A 1 95 ? 12.362 7.399 -16.111 1.00 54.75 95 GLU A C 1
ATOM 732 O O . GLU A 1 95 ? 12.683 7.183 -14.944 1.00 54.75 95 GLU A O 1
ATOM 737 N N . ARG A 1 96 ? 11.152 7.875 -16.411 1.00 61.84 96 ARG A N 1
ATOM 738 C CA . ARG A 1 96 ? 10.084 7.920 -15.402 1.00 61.84 96 ARG A CA 1
ATOM 739 C C . ARG A 1 96 ? 9.744 6.482 -15.011 1.00 61.84 96 ARG A C 1
ATOM 741 O O . ARG A 1 96 ? 9.598 5.637 -15.891 1.00 61.84 96 ARG A O 1
ATOM 748 N N . VAL A 1 97 ? 9.640 6.196 -13.712 1.00 69.88 97 VAL A N 1
ATOM 749 C CA . VAL A 1 97 ? 9.108 4.902 -13.267 1.00 69.88 97 VAL A CA 1
ATOM 750 C C . VAL A 1 97 ? 7.630 4.906 -13.622 1.00 69.88 97 VAL A C 1
ATOM 752 O O . VAL A 1 97 ? 6.917 5.810 -13.198 1.00 69.88 97 VAL A O 1
ATOM 755 N N . SER A 1 98 ? 7.193 3.938 -14.420 1.00 79.50 98 SER A N 1
ATOM 756 C CA . SER A 1 98 ? 5.792 3.751 -14.782 1.00 79.50 98 SER A CA 1
ATOM 757 C C . SER A 1 98 ? 5.494 2.259 -14.733 1.00 79.50 98 SER A C 1
ATOM 759 O O . SER A 1 98 ? 6.035 1.503 -15.537 1.00 79.50 98 SER A O 1
ATOM 761 N N . ILE A 1 99 ? 4.715 1.832 -13.739 1.00 82.94 99 ILE A N 1
ATOM 762 C CA . ILE A 1 99 ? 4.387 0.422 -13.506 1.00 82.94 99 ILE A CA 1
ATOM 763 C C . ILE A 1 99 ? 2.861 0.285 -13.552 1.00 82.94 99 ILE A C 1
ATOM 765 O O . ILE A 1 99 ? 2.188 0.748 -12.626 1.00 82.94 99 ILE A O 1
ATOM 769 N N . PRO A 1 100 ? 2.284 -0.285 -14.624 1.00 87.12 100 PRO A N 1
ATOM 770 C CA . PRO A 1 100 ? 0.856 -0.564 -14.670 1.00 87.12 100 PRO A CA 1
ATOM 771 C C . PRO A 1 100 ? 0.503 -1.672 -13.673 1.00 87.12 100 PRO A C 1
ATOM 773 O O . PRO A 1 100 ? 1.275 -2.604 -13.455 1.00 87.12 100 PRO A O 1
ATOM 776 N N . TYR A 1 101 ? -0.676 -1.577 -13.070 1.00 88.00 101 TYR A N 1
ATOM 777 C CA . TYR A 1 101 ? -1.212 -2.598 -12.181 1.00 88.00 101 TYR A CA 1
ATOM 778 C C . TYR A 1 101 ? -2.718 -2.749 -12.393 1.00 88.00 101 TYR A C 1
ATOM 780 O O . TYR A 1 101 ? -3.444 -1.768 -12.562 1.00 88.00 101 TYR A O 1
ATOM 788 N N . ASP A 1 102 ? -3.191 -3.989 -12.370 1.00 91.88 102 ASP A N 1
ATOM 789 C CA . ASP A 1 102 ? -4.597 -4.366 -12.524 1.00 91.88 102 ASP A CA 1
ATOM 790 C C . ASP A 1 102 ? -5.181 -5.077 -11.286 1.00 91.88 102 ASP A C 1
ATOM 792 O O . ASP A 1 102 ? -6.400 -5.227 -11.191 1.00 91.88 102 ASP A O 1
ATOM 796 N N . ASP A 1 103 ? -4.324 -5.444 -10.327 1.00 89.12 103 ASP A N 1
ATOM 797 C CA . ASP A 1 103 ? -4.669 -5.931 -8.983 1.00 89.12 103 ASP A CA 1
ATOM 798 C C . ASP A 1 103 ? -3.866 -5.201 -7.883 1.00 89.12 103 ASP A C 1
ATOM 800 O O . ASP A 1 103 ? -3.179 -5.773 -7.025 1.00 89.12 103 ASP A O 1
ATOM 804 N N . GLY A 1 104 ? -3.932 -3.874 -7.931 1.00 90.25 104 GLY A N 1
ATOM 805 C CA . GLY A 1 104 ? -3.388 -2.997 -6.907 1.00 90.25 104 GLY A CA 1
ATOM 806 C C . GLY A 1 104 ? -4.156 -3.115 -5.594 1.00 90.25 104 GLY A C 1
ATOM 807 O O . GLY A 1 104 ? -5.373 -3.322 -5.550 1.00 90.25 104 GLY A O 1
ATOM 808 N N . LYS A 1 105 ? -3.430 -2.947 -4.496 1.00 93.94 105 LYS A N 1
ATOM 809 C CA . LYS A 1 105 ? -3.947 -3.050 -3.137 1.00 93.94 105 LYS A CA 1
ATOM 810 C C . LYS A 1 105 ? -3.522 -1.819 -2.365 1.00 93.94 105 LYS A C 1
ATOM 812 O O . LYS A 1 105 ? -2.367 -1.398 -2.434 1.00 93.94 105 LYS A O 1
ATOM 817 N N . ARG A 1 106 ? -4.466 -1.227 -1.642 1.00 92.69 106 ARG A N 1
ATOM 818 C CA . ARG A 1 10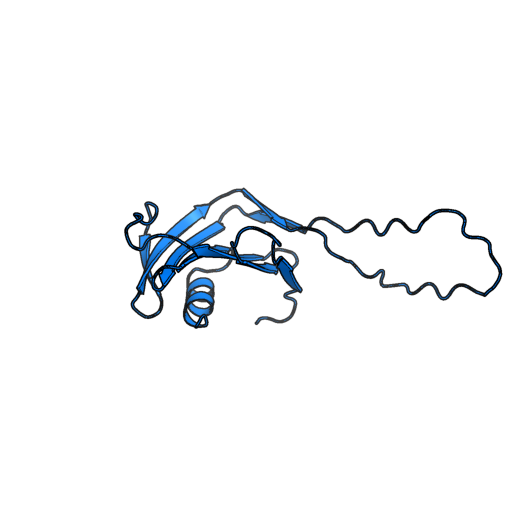6 ? -4.229 -0.070 -0.786 1.00 92.69 106 ARG A CA 1
ATOM 819 C C . ARG A 1 106 ? -4.571 -0.423 0.646 1.00 92.69 106 ARG A C 1
ATOM 821 O O . ARG A 1 106 ? -5.725 -0.716 0.941 1.00 92.69 106 ARG A O 1
ATOM 828 N N . LEU A 1 107 ? -3.575 -0.361 1.514 1.00 91.69 107 LEU A N 1
ATOM 829 C CA . LEU A 1 107 ? -3.720 -0.509 2.951 1.00 91.69 107 LEU A CA 1
ATOM 830 C C . LEU A 1 107 ? -3.619 0.871 3.600 1.00 91.69 107 LEU A C 1
ATOM 832 O O . LEU A 1 107 ? -2.630 1.573 3.411 1.00 91.69 107 LEU A O 1
ATOM 836 N N . THR A 1 108 ? -4.632 1.259 4.363 1.00 90.25 108 THR A N 1
ATOM 837 C CA . THR A 1 108 ? -4.663 2.521 5.105 1.00 90.25 108 THR A CA 1
ATOM 838 C C . THR A 1 108 ? -4.850 2.225 6.581 1.00 90.25 108 THR A C 1
ATOM 840 O O . THR A 1 108 ? -5.801 1.542 6.943 1.00 90.25 108 THR A O 1
ATOM 843 N N . TRP A 1 109 ? -3.979 2.741 7.439 1.00 89.62 109 TRP A N 1
ATOM 844 C CA . TRP A 1 109 ? -4.111 2.613 8.891 1.00 89.62 109 TRP A CA 1
ATOM 845 C C . TRP A 1 109 ? -3.630 3.884 9.586 1.00 89.62 109 TRP A C 1
ATOM 847 O O . TRP A 1 109 ? -2.921 4.700 8.991 1.00 89.62 109 TRP A O 1
ATOM 857 N N . CYS A 1 110 ? -4.032 4.056 10.843 1.00 84.19 110 CYS A N 1
ATOM 858 C CA . CYS A 1 110 ? -3.608 5.179 11.671 1.00 84.19 110 CYS A CA 1
ATOM 859 C C . CYS A 1 110 ? -2.714 4.688 12.814 1.00 84.19 110 CYS A C 1
ATOM 861 O O . CYS A 1 110 ? -2.982 3.652 13.422 1.00 84.19 110 CYS A O 1
ATOM 863 N N . VAL A 1 111 ? -1.659 5.447 13.103 1.00 81.56 111 VAL A N 1
ATOM 864 C CA . VAL A 1 111 ? -0.786 5.276 14.268 1.00 81.56 111 VAL A CA 1
ATOM 865 C C . VAL A 1 111 ? -0.735 6.624 14.983 1.00 81.56 111 VAL A C 1
ATOM 867 O O . VAL A 1 111 ? -0.073 7.552 14.520 1.00 81.56 111 VAL A O 1
ATOM 870 N N . GLY A 1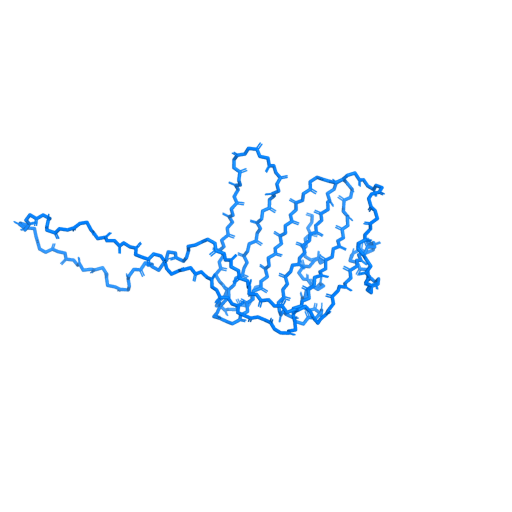 112 ? -1.497 6.768 16.072 1.00 80.56 112 GLY A N 1
ATOM 871 C CA . GLY A 1 112 ? -1.717 8.074 16.707 1.00 80.56 112 GLY A CA 1
ATOM 872 C C . GLY A 1 112 ? -2.341 9.076 15.727 1.00 80.56 112 GLY A C 1
ATOM 873 O O . GLY A 1 112 ? -3.350 8.771 15.095 1.00 80.56 112 GLY A O 1
ATOM 874 N N . ASP A 1 113 ? -1.704 10.237 15.559 1.00 81.00 113 ASP A N 1
ATOM 875 C CA . ASP A 1 113 ? -2.105 11.305 14.624 1.00 81.00 113 ASP A CA 1
ATOM 876 C C . ASP A 1 113 ? -1.483 11.172 13.219 1.00 81.00 113 ASP A C 1
ATOM 878 O O . ASP A 1 113 ? -1.452 12.128 12.433 1.00 81.00 113 ASP A O 1
ATOM 882 N N . VAL A 1 114 ? -0.926 10.003 12.888 1.00 83.12 114 VAL A N 1
ATOM 883 C CA . VAL A 1 114 ? -0.319 9.736 11.581 1.00 83.12 114 VAL A CA 1
ATOM 884 C C . VAL A 1 114 ? -1.172 8.734 10.820 1.00 83.12 114 VAL A C 1
ATOM 886 O O . VAL A 1 114 ? -1.317 7.581 11.222 1.00 83.12 114 VAL A O 1
ATOM 889 N N . LYS A 1 115 ? -1.697 9.158 9.671 1.00 85.19 115 LYS A N 1
ATOM 890 C CA . LYS A 1 115 ? -2.304 8.260 8.690 1.00 85.19 115 LYS A CA 1
ATOM 891 C C . LYS A 1 115 ? -1.220 7.756 7.752 1.00 85.19 115 LYS A C 1
ATOM 893 O O . LYS A 1 115 ? -0.562 8.551 7.071 1.00 85.19 115 LYS A O 1
ATOM 898 N N . VAL A 1 116 ? -1.102 6.438 7.677 1.00 87.31 116 VAL A N 1
ATOM 899 C CA . VAL A 1 116 ? -0.228 5.738 6.744 1.00 87.31 116 VAL A CA 1
ATOM 900 C C . VAL A 1 116 ? -1.072 5.107 5.643 1.00 87.31 116 VAL A C 1
ATOM 902 O O . VAL A 1 116 ? -2.057 4.420 5.903 1.00 87.31 116 VAL A O 1
ATOM 905 N N . GLU A 1 117 ? -0.685 5.353 4.398 1.00 89.00 117 GLU A N 1
ATOM 906 C CA . GLU A 1 117 ? -1.283 4.769 3.202 1.00 89.00 117 GLU A CA 1
ATOM 907 C C . GLU A 1 117 ? -0.210 4.023 2.414 1.00 89.00 117 GLU A C 1
ATOM 909 O O . GLU A 1 117 ? 0.750 4.624 1.938 1.00 89.00 117 GLU A O 1
ATOM 914 N N . MET A 1 118 ? -0.378 2.715 2.253 1.00 91.56 118 MET A N 1
ATOM 915 C CA . MET A 1 118 ? 0.481 1.860 1.445 1.00 91.56 118 MET A CA 1
ATOM 916 C C . MET A 1 118 ? -0.276 1.411 0.199 1.00 91.56 118 MET A C 1
ATOM 918 O O . MET A 1 118 ? -1.249 0.670 0.306 1.00 91.56 118 MET A O 1
ATOM 922 N N . LEU A 1 119 ? 0.180 1.827 -0.979 1.00 92.06 119 LEU A N 1
ATOM 923 C CA . LEU A 1 119 ? -0.280 1.323 -2.270 1.00 92.06 119 LEU A CA 1
ATOM 924 C C . LEU A 1 119 ? 0.780 0.383 -2.843 1.00 92.06 119 LEU A C 1
ATOM 926 O O . LEU A 1 119 ? 1.937 0.774 -2.982 1.00 92.06 119 LEU A O 1
ATOM 930 N N . ALA A 1 120 ? 0.389 -0.836 -3.194 1.00 91.69 120 ALA A N 1
ATOM 931 C CA . ALA A 1 120 ? 1.297 -1.821 -3.763 1.00 91.69 120 ALA A CA 1
ATOM 932 C C . ALA A 1 120 ? 0.568 -2.777 -4.707 1.00 91.69 120 ALA A C 1
ATOM 934 O O . ALA A 1 120 ? -0.640 -2.976 -4.595 1.00 91.69 120 ALA A O 1
ATOM 935 N N . ASN A 1 121 ? 1.312 -3.430 -5.593 1.00 92.31 121 ASN A N 1
ATOM 936 C CA . ASN A 1 121 ? 0.837 -4.592 -6.351 1.00 92.31 121 ASN A CA 1
ATOM 937 C C . ASN A 1 121 ? 1.364 -5.924 -5.779 1.00 92.31 121 ASN A C 1
ATOM 939 O O . ASN A 1 121 ? 1.410 -6.935 -6.475 1.00 92.31 121 ASN A O 1
ATOM 943 N N . LEU A 1 122 ? 1.757 -5.928 -4.502 1.00 90.25 122 LEU A N 1
ATOM 944 C CA . LEU A 1 122 ? 2.184 -7.125 -3.779 1.00 90.25 122 LEU A CA 1
ATOM 945 C C . LEU A 1 122 ? 0.992 -7.976 -3.314 1.00 90.25 122 LEU A C 1
ATOM 947 O O . LEU A 1 122 ? -0.175 -7.595 -3.452 1.00 90.25 122 LEU A O 1
ATOM 951 N N . SER A 1 123 ? 1.282 -9.150 -2.748 1.00 90.69 123 SER A N 1
ATOM 952 C CA . SER A 1 123 ? 0.285 -9.926 -2.012 1.00 90.69 123 SER A CA 1
ATOM 953 C C . SER A 1 123 ? -0.107 -9.203 -0.716 1.00 90.69 123 SER A C 1
ATOM 955 O O . SER A 1 123 ? 0.655 -8.404 -0.170 1.00 90.69 123 SER A O 1
ATOM 957 N N . VAL A 1 124 ? -1.306 -9.498 -0.204 1.00 90.00 124 VAL A N 1
ATOM 958 C CA . VAL A 1 124 ? -1.784 -8.932 1.071 1.00 90.00 124 VAL A CA 1
ATOM 959 C C . VAL A 1 124 ? -0.840 -9.284 2.221 1.00 90.00 124 VAL A C 1
ATOM 961 O O . VAL A 1 124 ? -0.539 -8.427 3.043 1.00 90.00 124 VAL A O 1
ATOM 964 N N . ASP A 1 125 ? -0.353 -10.523 2.249 1.00 90.62 125 ASP A N 1
ATOM 965 C CA . ASP A 1 125 ? 0.565 -11.023 3.274 1.00 90.62 125 ASP A CA 1
ATOM 966 C C . ASP A 1 125 ? 1.879 -10.224 3.309 1.00 90.62 125 ASP A C 1
ATOM 968 O O . ASP A 1 125 ? 2.304 -9.766 4.367 1.00 90.62 125 ASP A O 1
ATOM 972 N N . GLU A 1 126 ? 2.474 -9.950 2.145 1.00 90.56 126 GLU A N 1
ATOM 973 C CA . GLU A 1 126 ? 3.697 -9.144 2.062 1.00 90.56 126 GLU A CA 1
ATOM 974 C C . GLU A 1 126 ? 3.454 -7.686 2.469 1.00 90.56 126 GLU A C 1
ATOM 976 O O . GLU A 1 126 ? 4.262 -7.102 3.191 1.00 90.56 126 GLU A O 1
ATOM 981 N N . MET A 1 127 ? 2.319 -7.096 2.076 1.00 90.81 127 MET A N 1
ATOM 982 C CA . MET A 1 127 ? 1.956 -5.747 2.525 1.00 90.81 127 MET A CA 1
ATOM 983 C C . MET A 1 127 ? 1.794 -5.668 4.043 1.00 90.81 127 MET A C 1
ATOM 985 O O . MET A 1 127 ? 2.259 -4.706 4.652 1.00 90.81 127 MET A O 1
ATOM 989 N N . LEU A 1 128 ? 1.155 -6.670 4.655 1.00 89.75 128 LEU A N 1
ATOM 990 C CA . LEU A 1 128 ? 0.984 -6.729 6.104 1.00 89.75 128 LEU A CA 1
ATOM 991 C C . LEU A 1 128 ? 2.331 -6.876 6.809 1.00 89.75 128 LEU A C 1
ATOM 993 O O . LEU A 1 128 ? 2.594 -6.097 7.714 1.00 89.75 128 LEU A O 1
ATOM 997 N N . LYS A 1 129 ? 3.232 -7.748 6.341 1.00 89.75 129 LYS A N 1
ATOM 998 C CA . LYS A 1 129 ? 4.598 -7.846 6.893 1.00 89.75 129 LYS A CA 1
ATOM 999 C C . LYS A 1 129 ? 5.348 -6.518 6.838 1.00 89.75 129 LYS A C 1
ATOM 1001 O O . LYS A 1 129 ? 6.026 -6.152 7.796 1.00 89.75 129 LYS A O 1
ATOM 1006 N N . ILE A 1 130 ? 5.238 -5.781 5.728 1.00 87.69 130 ILE A N 1
ATOM 1007 C CA . ILE A 1 130 ? 5.860 -4.455 5.603 1.00 87.69 130 ILE A CA 1
ATOM 1008 C C . ILE A 1 130 ? 5.228 -3.490 6.608 1.00 87.69 130 ILE A C 1
ATOM 1010 O O . ILE A 1 130 ? 5.957 -2.818 7.331 1.00 87.69 130 ILE A O 1
ATOM 1014 N N . ALA A 1 131 ? 3.897 -3.442 6.682 1.00 87.69 131 ALA A N 1
ATOM 1015 C CA . ALA A 1 131 ? 3.173 -2.562 7.595 1.00 87.69 131 ALA A CA 1
ATOM 1016 C C . ALA A 1 131 ? 3.490 -2.880 9.067 1.00 87.69 131 ALA A C 1
ATOM 1018 O O . ALA A 1 131 ? 3.718 -1.978 9.869 1.00 87.69 131 ALA A O 1
ATOM 1019 N N . GLU A 1 132 ? 3.601 -4.160 9.412 1.00 88.19 132 GLU A N 1
ATOM 1020 C CA . GLU A 1 132 ? 4.029 -4.630 10.725 1.00 88.19 132 GLU A CA 1
ATOM 1021 C C . GLU A 1 132 ? 5.516 -4.372 10.985 1.00 88.19 132 GLU A C 1
ATOM 1023 O O . GLU A 1 132 ? 5.920 -4.219 12.130 1.00 88.19 132 GLU A O 1
ATOM 1028 N N . SER A 1 133 ? 6.361 -4.251 9.966 1.00 85.94 133 SER A N 1
ATOM 1029 C CA . SER A 1 133 ? 7.758 -3.855 10.163 1.00 85.94 133 SER A CA 1
ATOM 1030 C C . SER A 1 133 ? 7.920 -2.360 10.462 1.00 85.94 133 SER A C 1
ATOM 1032 O O . SER A 1 133 ? 8.998 -1.956 10.900 1.00 85.94 133 SER A O 1
ATOM 1034 N N . MET A 1 134 ? 6.897 -1.533 10.234 1.00 78.81 134 MET A N 1
ATOM 1035 C CA . MET A 1 134 ? 6.956 -0.100 10.527 1.00 78.81 134 MET A CA 1
ATOM 1036 C C . MET A 1 134 ? 6.808 0.131 12.041 1.00 78.81 134 MET A C 1
ATOM 1038 O O . MET A 1 134 ? 5.967 -0.500 12.693 1.00 78.81 134 MET A O 1
ATOM 1042 N N . GLN A 1 135 ? 7.681 0.968 12.606 1.00 57.97 135 GLN A N 1
ATOM 1043 C CA . GLN A 1 135 ? 7.673 1.418 14.004 1.00 57.97 135 GLN A CA 1
ATOM 1044 C C . GLN A 1 135 ? 7.210 2.866 14.077 1.00 57.97 135 GLN A C 1
ATOM 1046 O O . GLN A 1 135 ? 7.635 3.647 13.196 1.00 57.97 135 GLN A O 1
#

Secondary structure (DSSP, 8-state):
--TT-EEEEEE-SSS-EEEEEEE-SS-EEEEEEEE--TTSPPPSSEEEEETTEEEEEEEEEEEEEEEEEE----S----PPTT----S-----PEEEEEEEEEEEEEEEEETTEEEEEEESS-HHHHHHHHHH--

Radius of gyration: 19.04 Å; chains: 1; bounding box: 56×33×45 Å

Sequence (135 aa):
MPAGFRYSAMVSSGQEPFKLVFYSDDQFVAITQSKAPADRPLPAGKEVLVKGQKGVLVTGLKGTFEDGFRFRMPKEVLVRPKGTPPTEPIRIRGERVSIPYDDGKRLTWCVGDVKVEMLANLSVDEMLKIAESMQ

pLDDT: mean 71.42, std 18.34, range [37.41, 93.94]